Protein AF-A0A840NMZ2-F1 (afdb_monomer_lite)

Secondary structure (DSSP, 8-state):
-HHHHHHHHHHTT--HHHHHHHHT---HHHHHHHHHHHHHHHHHHHHHHHHHT-

pLDDT: mean 79.89, std 6.64, range [53.84, 88.56]

Organism: NCBI:txid686223

InterPro domains:
  IPR011010 DNA breaking-rejoining enzyme, catalytic core [SSF56349] (1-43)
  IPR013762 Integrase-like, catalytic domain superfamily [G3DSA:1.10.443.10] (1-41)

Foldseek 3Di:
DLLVVLLVCLLVPDDLVRSCVVVVNPDSVVSCVRNVVSVVVVVVVVVVVVVVVD

Radius of gyration: 12.26 Å; chains: 1; bounding box: 26×16×36 Å

Structure (mmCIF, N/CA/C/O backbone):
data_AF-A0A840NMZ2-F1
#
_entry.id   AF-A0A840NMZ2-F1
#
loop_
_atom_site.group_PDB
_atom_site.id
_atom_site.type_symbol
_atom_site.label_atom_id
_atom_site.label_alt_id
_atom_site.label_comp_id
_atom_site.label_asym_id
_atom_site.label_entity_id
_atom_site.label_seq_id
_atom_site.pdbx_PDB_ins_code
_atom_site.Cartn_x
_atom_site.Cartn_y
_atom_site.Cartn_z
_atom_site.occupancy
_atom_site.B_iso_or_equiv
_atom_site.auth_seq_id
_atom_site.auth_comp_id
_atom_site.auth_asym_id
_atom_site.auth_atom_id
_atom_site.pdbx_PDB_model_num
ATOM 1 N N . MET A 1 1 ? 4.384 11.200 -16.114 1.00 74.00 1 MET A N 1
ATOM 2 C CA . MET A 1 1 ? 3.133 10.402 -16.046 1.00 74.00 1 MET A CA 1
ATOM 3 C C . MET A 1 1 ? 3.138 9.309 -14.969 1.00 74.00 1 MET A C 1
ATOM 5 O O . MET A 1 1 ? 2.217 9.300 -14.164 1.00 74.00 1 MET A O 1
ATOM 9 N N . ARG A 1 2 ? 4.162 8.439 -14.867 1.00 76.88 2 ARG A N 1
ATOM 10 C CA . ARG A 1 2 ? 4.183 7.309 -13.900 1.00 76.88 2 ARG A CA 1
ATOM 11 C C . ARG A 1 2 ? 4.124 7.713 -12.417 1.00 76.88 2 ARG A C 1
ATOM 13 O O . ARG A 1 2 ? 3.374 7.115 -11.661 1.00 76.88 2 ARG A O 1
ATOM 20 N N . LYS A 1 3 ? 4.831 8.780 -12.017 1.00 79.44 3 LYS A N 1
ATOM 21 C CA . LYS A 1 3 ? 4.786 9.323 -10.642 1.00 79.44 3 LYS A CA 1
ATOM 22 C C . LYS A 1 3 ? 3.368 9.717 -10.217 1.00 79.44 3 LYS A C 1
ATOM 24 O O . LYS A 1 3 ? 2.896 9.285 -9.175 1.00 79.44 3 LYS A O 1
ATOM 29 N N . LEU A 1 4 ? 2.681 10.505 -11.047 1.00 83.06 4 LEU A N 1
ATOM 30 C CA . LEU A 1 4 ? 1.324 10.971 -10.755 1.00 83.06 4 LEU A CA 1
ATOM 31 C C . LEU A 1 4 ? 0.335 9.801 -10.668 1.00 83.06 4 LEU A C 1
ATOM 33 O O . LEU A 1 4 ? -0.501 9.776 -9.771 1.00 83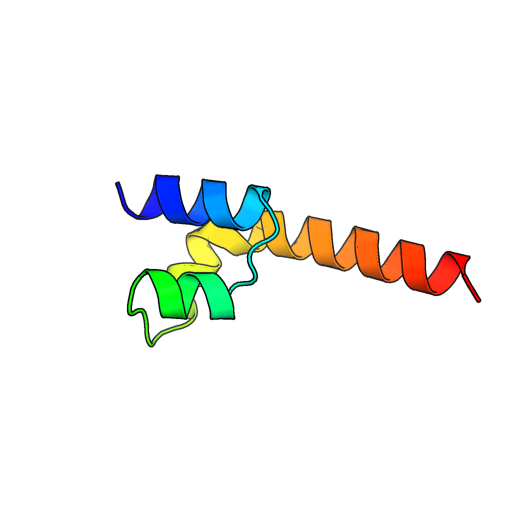.06 4 LEU A O 1
ATOM 37 N N . ALA A 1 5 ? 0.458 8.825 -11.569 1.00 84.94 5 ALA A N 1
ATOM 38 C CA . ALA A 1 5 ? -0.388 7.639 -11.569 1.00 84.94 5 ALA A CA 1
ATOM 39 C C . ALA A 1 5 ? -0.151 6.761 -10.325 1.00 84.94 5 ALA A C 1
ATOM 41 O O . ALA A 1 5 ? -1.117 6.359 -9.683 1.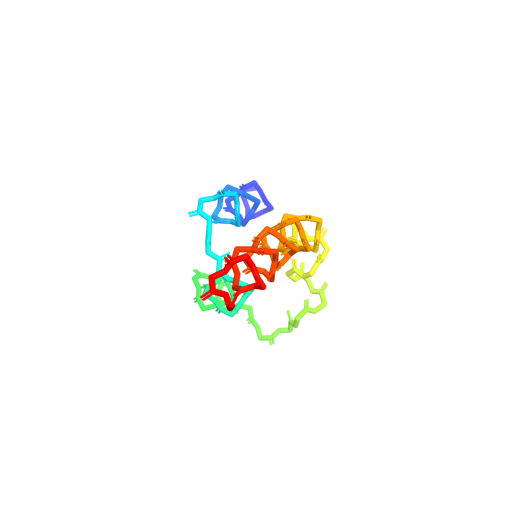00 84.94 5 ALA A O 1
ATOM 42 N N . ALA A 1 6 ? 1.106 6.551 -9.917 1.00 82.69 6 ALA A N 1
ATOM 43 C CA . ALA A 1 6 ? 1.446 5.812 -8.699 1.00 82.69 6 ALA A CA 1
ATOM 44 C C . ALA A 1 6 ? 0.942 6.513 -7.426 1.00 82.69 6 ALA A C 1
ATOM 46 O O . ALA A 1 6 ? 0.367 5.864 -6.556 1.00 82.69 6 ALA A O 1
ATOM 47 N N . THR A 1 7 ? 1.082 7.840 -7.327 1.00 83.25 7 THR A N 1
ATOM 48 C CA . THR A 1 7 ? 0.546 8.606 -6.189 1.00 83.25 7 THR A CA 1
ATOM 49 C C . THR A 1 7 ? -0.983 8.562 -6.141 1.00 83.25 7 THR A C 1
ATOM 51 O O . THR A 1 7 ? -1.554 8.407 -5.065 1.00 83.25 7 THR A O 1
ATOM 54 N N . ARG A 1 8 ? -1.666 8.650 -7.291 1.00 85.44 8 ARG A N 1
ATOM 55 C CA . ARG A 1 8 ? -3.131 8.512 -7.363 1.00 85.44 8 ARG A CA 1
ATOM 56 C C . ARG A 1 8 ? -3.596 7.112 -6.970 1.00 85.44 8 ARG A C 1
ATOM 58 O O . ARG A 1 8 ? -4.521 7.002 -6.178 1.00 85.44 8 ARG A O 1
ATOM 65 N N . ALA A 1 9 ? -2.932 6.068 -7.465 1.00 83.62 9 ALA A N 1
ATOM 66 C CA . ALA A 1 9 ? -3.226 4.688 -7.093 1.00 83.62 9 ALA A CA 1
ATOM 67 C C . ALA A 1 9 ? -3.027 4.459 -5.586 1.00 83.62 9 ALA A C 1
ATOM 69 O O . ALA A 1 9 ? -3.898 3.891 -4.936 1.00 83.62 9 ALA A O 1
ATOM 70 N N . ALA A 1 10 ? -1.940 4.982 -5.009 1.00 83.69 10 ALA A N 1
ATOM 71 C CA . ALA A 1 10 ? -1.700 4.903 -3.569 1.00 83.69 10 ALA A CA 1
ATOM 72 C C . ALA A 1 10 ? -2.787 5.627 -2.761 1.00 83.69 10 ALA A C 1
ATOM 74 O O . ALA A 1 10 ? -3.275 5.093 -1.770 1.00 83.69 10 ALA A O 1
ATOM 75 N N . ASN A 1 11 ? -3.205 6.821 -3.198 1.00 82.62 11 ASN A N 1
ATOM 76 C CA . ASN A 1 11 ? -4.291 7.567 -2.552 1.00 82.62 11 ASN A CA 1
ATOM 77 C C . ASN A 1 11 ? -5.643 6.849 -2.666 1.00 82.62 11 ASN A C 1
ATOM 79 O O . ASN A 1 11 ? -6.460 6.953 -1.759 1.00 82.62 11 ASN A O 1
ATOM 83 N N . ALA A 1 12 ? -5.863 6.103 -3.751 1.00 84.44 12 ALA A N 1
ATOM 8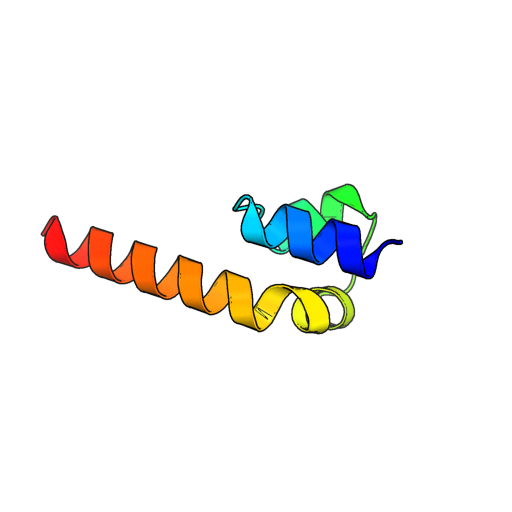4 C CA . ALA A 1 12 ? -7.030 5.243 -3.931 1.00 84.44 12 ALA A CA 1
ATOM 85 C C . ALA A 1 12 ? -6.959 3.939 -3.107 1.00 84.44 12 ALA A C 1
ATOM 87 O O . ALA A 1 12 ? -7.894 3.145 -3.146 1.00 84.44 12 ALA A O 1
ATOM 88 N N . GLY A 1 13 ? -5.874 3.713 -2.357 1.00 78.81 13 GLY A N 1
ATOM 89 C CA . GLY A 1 13 ? -5.709 2.559 -1.474 1.00 78.81 13 GLY A CA 1
ATOM 90 C C . GLY A 1 13 ? -4.920 1.394 -2.071 1.00 78.81 13 GLY A C 1
ATOM 91 O O . GLY A 1 13 ? -4.830 0.351 -1.428 1.00 78.81 13 GLY A O 1
ATOM 92 N N . ALA A 1 14 ? -4.321 1.547 -3.256 1.00 84.94 14 ALA A N 1
ATOM 93 C CA . ALA A 1 14 ? -3.454 0.514 -3.812 1.00 84.94 14 ALA A CA 1
ATOM 94 C C . ALA A 1 14 ? -2.171 0.370 -2.977 1.00 84.94 14 ALA A C 1
ATOM 96 O O . ALA A 1 14 ? -1.502 1.355 -2.652 1.00 84.94 14 ALA A O 1
ATOM 97 N N . THR A 1 15 ? -1.801 -0.867 -2.656 1.00 82.62 15 THR A N 1
ATOM 98 C CA . THR A 1 15 ? -0.564 -1.171 -1.931 1.00 82.62 15 THR A CA 1
ATOM 99 C C . THR A 1 15 ? 0.661 -0.987 -2.824 1.00 82.62 15 THR A C 1
ATOM 101 O O . THR A 1 15 ? 0.578 -1.003 -4.054 1.00 82.62 15 THR A O 1
ATOM 104 N N . VAL A 1 16 ? 1.839 -0.872 -2.204 1.00 81.94 16 VAL A N 1
ATOM 105 C CA . VAL A 1 16 ? 3.126 -0.819 -2.917 1.00 81.94 16 VAL A CA 1
ATOM 106 C C . VAL A 1 16 ? 3.265 -1.986 -3.899 1.00 81.94 16 VAL A C 1
ATOM 108 O O . VAL A 1 16 ? 3.619 -1.766 -5.054 1.00 81.94 16 VAL A O 1
ATOM 111 N N . SER A 1 17 ? 2.906 -3.204 -3.487 1.00 83.44 17 SER A N 1
ATOM 112 C CA . SER A 1 17 ? 2.978 -4.399 -4.335 1.00 83.44 17 SER A CA 1
ATOM 113 C C . SER A 1 17 ? 2.012 -4.352 -5.523 1.00 83.44 17 SER A C 1
ATOM 115 O O . SER A 1 17 ? 2.383 -4.744 -6.627 1.00 83.44 17 SER A O 1
ATOM 117 N N . GLN A 1 18 ? 0.799 -3.823 -5.334 1.00 86.19 18 GLN A N 1
ATOM 118 C CA . GLN A 1 18 ? -0.168 -3.647 -6.426 1.00 86.19 18 GLN A CA 1
ATOM 119 C C . GLN A 1 18 ? 0.318 -2.606 -7.438 1.00 86.19 18 GLN A C 1
ATOM 121 O O . GLN A 1 18 ? 0.247 -2.832 -8.642 1.00 86.19 18 GLN A O 1
ATOM 126 N N . ILE A 1 19 ? 0.879 -1.493 -6.961 1.00 85.94 19 ILE A N 1
ATOM 127 C CA . ILE A 1 19 ? 1.453 -0.441 -7.810 1.00 85.94 19 ILE A CA 1
ATOM 128 C C . ILE A 1 19 ? 2.666 -0.976 -8.582 1.00 85.94 19 ILE A C 1
ATOM 130 O O . ILE A 1 19 ? 2.809 -0.699 -9.770 1.00 85.94 19 ILE A O 1
ATOM 134 N N . LYS A 1 20 ? 3.514 -1.789 -7.944 1.00 85.62 20 LYS A N 1
ATOM 135 C CA . LYS A 1 20 ? 4.636 -2.466 -8.608 1.00 85.62 20 LYS A CA 1
ATOM 136 C C . LYS A 1 20 ? 4.179 -3.347 -9.762 1.00 85.62 20 LYS A C 1
ATOM 138 O O . LYS A 1 20 ? 4.717 -3.215 -10.858 1.00 85.62 20 LYS A O 1
ATOM 143 N N . ALA A 1 21 ? 3.164 -4.179 -9.537 1.00 87.12 21 ALA A N 1
ATOM 144 C CA . ALA A 1 21 ? 2.591 -5.021 -10.582 1.00 87.12 21 ALA A CA 1
ATOM 145 C C . ALA A 1 21 ? 1.997 -4.184 -11.730 1.00 87.12 21 ALA A C 1
ATOM 147 O O . ALA A 1 21 ? 2.229 -4.487 -12.895 1.00 87.12 21 ALA A O 1
ATOM 148 N N . LEU A 1 22 ? 1.304 -3.086 -11.406 1.00 84.12 22 LEU A N 1
ATOM 149 C CA . LEU A 1 22 ? 0.639 -2.219 -12.385 1.00 84.12 22 LEU A CA 1
ATOM 150 C C . LEU A 1 22 ? 1.616 -1.482 -13.316 1.00 84.12 22 LEU A C 1
ATOM 152 O O . LEU A 1 22 ? 1.279 -1.191 -14.461 1.00 84.12 22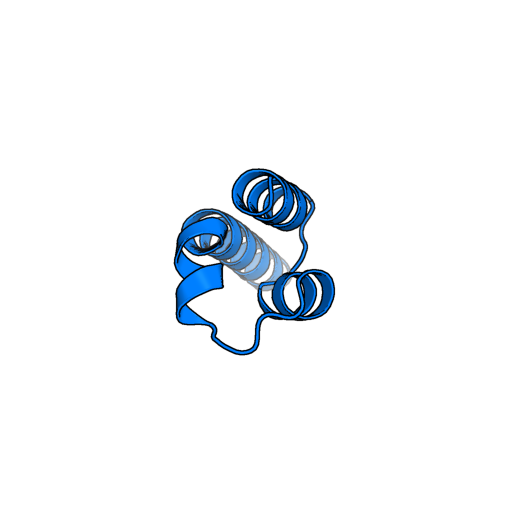 LEU A O 1
ATOM 156 N N . PHE A 1 23 ? 2.820 -1.167 -12.828 1.00 83.38 23 PHE A N 1
ATOM 157 C CA . PHE A 1 23 ? 3.842 -0.436 -13.586 1.00 83.38 23 PHE A CA 1
ATOM 158 C C . PHE A 1 23 ? 5.044 -1.293 -14.011 1.00 83.38 23 PHE A C 1
ATOM 160 O O . PHE A 1 23 ? 5.970 -0.756 -14.619 1.00 83.38 23 PHE A O 1
ATOM 167 N N . GLY A 1 24 ? 5.038 -2.597 -13.715 1.00 83.56 24 GLY A N 1
ATOM 168 C CA . GLY A 1 24 ? 6.137 -3.512 -14.040 1.00 83.56 24 GLY A CA 1
ATOM 169 C C . GLY A 1 24 ? 7.430 -3.215 -13.272 1.00 83.56 24 GLY A C 1
ATOM 170 O O . GLY A 1 24 ? 8.523 -3.437 -13.785 1.00 83.56 24 GLY A O 1
ATOM 171 N N . TRP A 1 25 ? 7.329 -2.664 -12.060 1.00 84.31 25 TRP A N 1
ATOM 172 C CA . TRP A 1 25 ? 8.492 -2.331 -11.239 1.00 84.31 25 TRP A CA 1
ATOM 173 C C . TRP A 1 25 ? 8.898 -3.508 -10.353 1.00 84.31 25 TRP A C 1
ATOM 175 O O . TRP A 1 25 ? 8.123 -3.964 -9.515 1.00 84.31 25 TRP A O 1
ATOM 185 N N . SER A 1 26 ? 10.140 -3.965 -10.496 1.00 75.19 26 SER A N 1
ATOM 186 C CA . SER A 1 26 ? 10.731 -5.016 -9.660 1.00 75.19 26 SER A CA 1
ATOM 187 C C . SER A 1 26 ? 11.289 -4.469 -8.342 1.00 75.19 26 SER A C 1
ATOM 189 O O . SER A 1 26 ? 11.164 -5.116 -7.302 1.00 75.19 26 SER A O 1
ATOM 191 N N . GLU A 1 27 ? 11.833 -3.250 -8.348 1.00 74.94 27 GLU A N 1
ATOM 192 C CA . GLU A 1 27 ? 12.496 -2.650 -7.187 1.00 74.94 27 GLU A CA 1
ATOM 193 C C . GLU A 1 27 ? 11.563 -1.799 -6.314 1.00 74.94 27 GLU A C 1
ATOM 195 O O . GLU A 1 27 ? 10.883 -0.883 -6.782 1.00 74.94 27 GLU A O 1
ATOM 200 N N . ASP A 1 28 ? 11.600 -2.041 -5.001 1.00 68.75 28 ASP A N 1
ATOM 201 C CA . ASP A 1 28 ? 10.812 -1.292 -4.008 1.00 68.75 28 ASP A CA 1
ATOM 202 C C . ASP A 1 28 ? 11.278 0.156 -3.832 1.00 68.75 28 ASP A C 1
ATOM 204 O O . ASP A 1 28 ? 10.494 1.034 -3.457 1.00 68.75 28 ASP A O 1
ATOM 208 N N . LYS A 1 29 ? 12.556 0.428 -4.117 1.00 69.00 29 LYS A N 1
ATOM 209 C CA . LYS A 1 29 ? 13.195 1.723 -3.854 1.00 69.00 29 LYS A CA 1
ATOM 210 C C . LYS A 1 29 ? 12.555 2.852 -4.668 1.00 69.00 29 LYS A C 1
ATOM 212 O O . LYS A 1 29 ? 12.339 3.945 -4.144 1.00 69.00 29 LYS A O 1
ATOM 217 N N . THR A 1 30 ? 12.172 2.560 -5.909 1.00 68.62 30 THR A N 1
ATOM 218 C CA . THR A 1 30 ? 11.529 3.518 -6.819 1.00 68.62 30 THR A CA 1
ATOM 219 C C . THR A 1 30 ? 10.081 3.800 -6.424 1.00 68.62 30 THR A C 1
ATOM 221 O O . THR A 1 30 ? 9.624 4.938 -6.508 1.00 68.62 30 THR A O 1
ATOM 224 N N . VAL A 1 31 ? 9.359 2.787 -5.940 1.00 73.56 31 VAL A N 1
ATOM 225 C CA . VAL A 1 31 ? 7.942 2.927 -5.566 1.00 73.56 31 VAL A CA 1
ATOM 226 C C . VAL A 1 31 ? 7.795 3.636 -4.227 1.00 73.56 31 VAL A C 1
ATOM 228 O O . VAL A 1 31 ? 6.971 4.540 -4.095 1.00 73.56 31 VAL A O 1
ATOM 231 N N . SER A 1 32 ? 8.650 3.289 -3.262 1.00 70.50 32 SER A N 1
ATOM 232 C CA . SER A 1 32 ? 8.657 3.871 -1.918 1.00 70.50 32 SER A CA 1
ATOM 233 C C . SER A 1 32 ? 8.790 5.396 -1.948 1.00 70.50 32 SER A C 1
ATOM 235 O O . SER A 1 32 ? 8.086 6.089 -1.216 1.00 70.50 32 SER A O 1
ATOM 237 N N . LEU A 1 33 ? 9.592 5.955 -2.862 1.00 75.12 33 LEU A N 1
ATOM 238 C CA . LEU A 1 33 ? 9.737 7.408 -3.005 1.00 75.12 33 LEU A CA 1
ATOM 239 C C . LEU A 1 33 ? 8.400 8.127 -3.268 1.00 75.12 33 LEU A C 1
ATOM 241 O O . LEU A 1 33 ? 8.231 9.282 -2.879 1.00 75.12 33 LEU A O 1
ATOM 245 N N . TYR A 1 34 ? 7.444 7.453 -3.911 1.00 71.06 34 TYR A N 1
ATOM 246 C CA . TYR A 1 34 ? 6.172 8.045 -4.328 1.00 71.06 34 TYR A CA 1
ATOM 247 C C . TYR A 1 34 ? 4.978 7.632 -3.465 1.00 71.06 34 TYR A C 1
ATOM 249 O O . TYR A 1 34 ? 3.956 8.320 -3.492 1.00 71.06 34 TYR A O 1
ATOM 257 N N . THR A 1 35 ? 5.096 6.548 -2.695 1.00 74.00 35 THR A N 1
ATOM 258 C CA . THR A 1 35 ? 3.983 5.962 -1.930 1.00 74.00 35 THR A CA 1
ATOM 259 C C . THR A 1 35 ? 4.203 5.953 -0.415 1.00 74.00 35 THR A C 1
ATOM 261 O O . THR A 1 35 ? 3.228 5.834 0.323 1.00 74.00 35 THR A O 1
ATOM 264 N N . LYS A 1 36 ? 5.434 6.156 0.083 1.00 75.88 36 LYS A N 1
ATOM 265 C CA . LYS A 1 36 ? 5.798 6.023 1.512 1.00 75.88 36 LYS A CA 1
ATOM 266 C C . LYS A 1 36 ? 4.934 6.853 2.461 1.00 75.88 36 LYS A C 1
ATOM 268 O O . LYS A 1 36 ? 4.554 6.369 3.524 1.00 75.88 36 LYS A O 1
ATOM 273 N N . THR A 1 37 ? 4.610 8.092 2.098 1.00 74.38 37 THR A N 1
ATOM 274 C CA . THR A 1 37 ? 3.791 8.973 2.949 1.00 74.38 37 THR A CA 1
ATOM 275 C C . THR A 1 37 ? 2.324 8.546 2.976 1.00 74.38 37 THR A C 1
ATOM 277 O O . THR A 1 37 ? 1.678 8.630 4.018 1.00 74.38 37 THR A O 1
ATOM 280 N N . VAL A 1 38 ? 1.799 8.078 1.842 1.00 75.62 38 VAL A N 1
ATOM 281 C CA . VAL A 1 38 ? 0.400 7.654 1.707 1.00 75.62 38 VAL A CA 1
ATOM 282 C C . VAL A 1 38 ? 0.185 6.314 2.405 1.00 75.62 38 VAL A C 1
ATOM 284 O O . VAL A 1 38 ? -0.734 6.174 3.210 1.00 75.62 38 VAL A O 1
ATOM 287 N N . ASP A 1 39 ? 1.092 5.365 2.180 1.00 75.50 39 ASP A N 1
ATOM 288 C CA . ASP A 1 39 ? 1.007 4.030 2.762 1.00 75.50 39 ASP A CA 1
ATOM 289 C C . ASP A 1 39 ? 1.186 4.065 4.286 1.00 75.50 39 ASP A C 1
ATOM 291 O O . ASP A 1 39 ? 0.420 3.428 5.001 1.00 75.50 39 ASP A O 1
ATOM 295 N N . ARG A 1 40 ? 2.083 4.912 4.824 1.00 77.50 40 ARG A N 1
ATOM 296 C CA . ARG A 1 40 ? 2.185 5.124 6.284 1.00 77.50 40 ARG A CA 1
ATOM 297 C C . ARG A 1 40 ? 0.887 5.633 6.905 1.00 77.50 40 ARG A C 1
ATOM 299 O O . ARG A 1 40 ? 0.496 5.141 7.959 1.00 77.50 40 ARG A O 1
ATOM 306 N N . LYS A 1 41 ? 0.229 6.615 6.280 1.00 80.75 41 LYS A N 1
ATOM 307 C CA . LYS A 1 41 ? -1.046 7.150 6.782 1.00 80.75 41 LYS A CA 1
ATOM 308 C C . LYS A 1 41 ? -2.134 6.078 6.770 1.00 80.75 41 LYS A C 1
ATOM 310 O O . LYS A 1 41 ? -2.838 5.924 7.763 1.00 80.75 41 LYS A O 1
ATOM 315 N N . ARG A 1 42 ? -2.237 5.310 5.681 1.00 79.62 42 ARG A N 1
ATOM 316 C CA . ARG A 1 42 ? -3.190 4.198 5.564 1.00 79.62 42 ARG A CA 1
ATOM 317 C C . ARG A 1 42 ? -2.934 3.127 6.624 1.00 79.62 42 ARG A C 1
ATOM 319 O O . ARG A 1 42 ? -3.856 2.778 7.352 1.00 79.62 42 ARG A O 1
ATOM 326 N N . LEU A 1 43 ? -1.691 2.659 6.745 1.00 81.69 43 LEU A N 1
ATOM 327 C CA . LEU A 1 43 ? -1.295 1.644 7.722 1.00 81.69 43 LEU A CA 1
ATOM 328 C C . LEU A 1 43 ? -1.572 2.097 9.158 1.00 81.69 43 LEU A C 1
ATOM 330 O O . LEU A 1 43 ? -2.061 1.304 9.955 1.00 81.69 43 LEU A O 1
ATOM 334 N N . ALA A 1 44 ? -1.328 3.371 9.480 1.00 83.31 44 ALA A N 1
ATOM 335 C CA . ALA A 1 44 ? -1.657 3.924 10.791 1.00 83.31 44 ALA A CA 1
ATOM 336 C C . ALA A 1 44 ? -3.172 3.905 11.060 1.00 83.31 44 ALA A C 1
ATOM 338 O O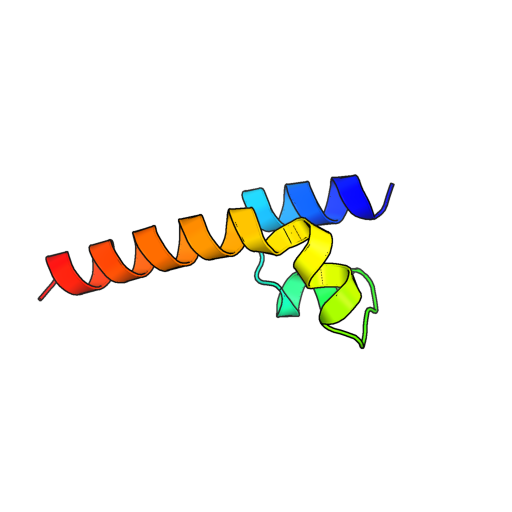 . ALA A 1 44 ? -3.598 3.452 12.118 1.00 83.31 44 ALA A O 1
ATOM 339 N N . ILE A 1 45 ? -3.995 4.337 10.098 1.00 84.56 45 ILE A N 1
ATOM 340 C CA . ILE A 1 45 ? -5.462 4.322 10.231 1.00 84.56 45 ILE A CA 1
ATOM 341 C C . ILE A 1 45 ? -5.988 2.888 10.364 1.00 84.56 45 ILE A C 1
ATOM 343 O O . ILE A 1 45 ? -6.845 2.625 11.203 1.00 84.56 45 ILE A O 1
ATOM 347 N N . GLU A 1 46 ? -5.490 1.951 9.556 1.00 85.44 46 GLU A N 1
ATOM 348 C CA . GLU A 1 46 ? -5.873 0.538 9.642 1.00 85.44 46 GLU A CA 1
ATOM 349 C C . GLU A 1 46 ? -5.466 -0.093 10.973 1.00 85.44 46 GLU A C 1
ATOM 351 O O . GLU A 1 46 ? -6.262 -0.821 11.564 1.00 85.44 46 GLU A O 1
ATOM 356 N N . ALA A 1 47 ? -4.263 0.206 11.471 1.00 87.06 47 ALA A N 1
ATOM 357 C CA . ALA A 1 47 ? -3.807 -0.261 12.775 1.00 87.06 47 ALA A CA 1
ATOM 358 C C . ALA A 1 47 ? -4.707 0.271 13.899 1.00 87.06 47 ALA A C 1
ATOM 360 O O . ALA A 1 47 ? -5.185 -0.513 14.714 1.00 87.06 47 ALA A O 1
ATOM 361 N N . ILE A 1 48 ? -5.021 1.572 13.894 1.00 88.56 48 ILE A N 1
ATOM 362 C CA . ILE A 1 48 ? -5.935 2.185 14.871 1.00 88.56 48 ILE A CA 1
ATOM 363 C C . ILE A 1 48 ? -7.321 1.532 14.803 1.00 88.56 48 ILE A C 1
ATOM 365 O O . ILE A 1 48 ? -7.862 1.147 15.835 1.00 88.56 48 ILE A O 1
ATOM 369 N N . LYS A 1 49 ? -7.879 1.335 13.601 1.00 87.69 49 LYS A N 1
ATOM 370 C CA . LYS A 1 49 ? -9.181 0.667 13.425 1.00 87.69 49 LYS A CA 1
ATOM 371 C C . LYS A 1 49 ? -9.190 -0.762 13.963 1.00 87.69 49 LYS A C 1
ATOM 373 O O . LYS A 1 49 ? -10.200 -1.182 14.517 1.00 87.69 49 LYS A O 1
ATOM 378 N N . LYS A 1 50 ? -8.102 -1.520 13.787 1.00 85.94 50 LYS A N 1
ATOM 379 C CA . LYS A 1 50 ? -7.980 -2.876 14.345 1.00 85.94 50 LYS A CA 1
ATOM 380 C C . LYS A 1 50 ? -7.949 -2.850 15.872 1.00 85.94 50 LYS A C 1
ATOM 382 O O . LYS A 1 50 ? -8.667 -3.626 16.490 1.00 85.94 50 LYS A O 1
ATOM 387 N N . LEU A 1 51 ? -7.188 -1.927 16.459 1.00 88.06 51 LEU A N 1
ATOM 388 C CA . LEU A 1 51 ? -7.099 -1.760 17.913 1.00 88.06 51 LEU A CA 1
ATOM 389 C C . LEU A 1 51 ? -8.437 -1.334 18.537 1.00 88.06 51 LEU A C 1
ATOM 391 O O . LEU A 1 51 ? -8.802 -1.845 19.583 1.00 88.06 51 LEU A O 1
ATOM 395 N N . GLN A 1 52 ? -9.202 -0.454 17.884 1.00 82.38 52 GLN A N 1
ATOM 396 C CA . GLN A 1 52 ? -10.527 -0.020 18.361 1.00 82.38 52 GLN A CA 1
ATOM 397 C C . GLN A 1 52 ? -11.605 -1.112 18.307 1.00 82.38 52 GLN A C 1
ATOM 399 O O . GLN A 1 52 ? -12.647 -0.971 18.937 1.00 82.38 52 GLN A O 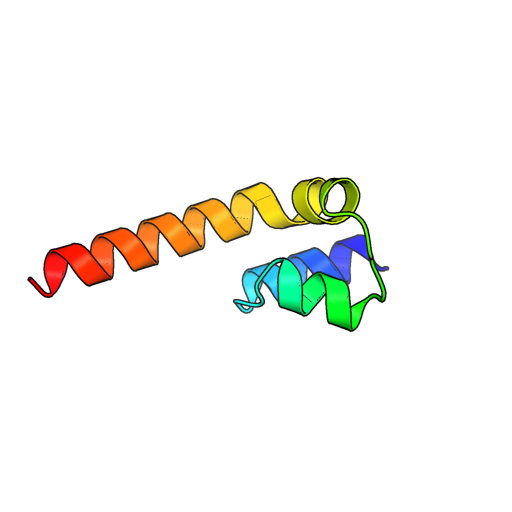1
ATOM 404 N N . LYS A 1 53 ? -11.393 -2.162 17.509 1.00 69.44 53 LYS A N 1
ATOM 405 C CA . LYS A 1 53 ? -12.325 -3.288 17.363 1.00 69.44 53 LYS A CA 1
ATOM 406 C C . LYS A 1 53 ? -12.031 -4.439 18.338 1.00 69.44 53 LYS A C 1
ATOM 408 O O . LYS A 1 53 ? -12.615 -5.507 18.164 1.00 69.44 53 LYS A O 1
ATOM 413 N N . SER A 1 54 ? -11.096 -4.230 19.271 1.00 53.84 54 SER A N 1
ATOM 414 C CA . SER A 1 54 ? -10.610 -5.209 20.254 1.00 53.84 54 SER A CA 1
ATOM 415 C C . SER A 1 54 ? -11.263 -4.996 21.612 1.00 53.84 54 SER A C 1
ATOM 417 O O . SER A 1 54 ? -11.468 -3.815 21.969 1.00 53.84 54 SER A O 1
#

Sequence (54 aa):
MRKLAATRAANAGATVSQIKALFGWSEDKTVSLYTKTVDRKRLAIEAIKKLQKS